Protein AF-A0A183T447-F1 (afdb_monomer)

InterPro domains:
  IPR029052 Metallo-dependent phosphatase-like [G3DSA:3.60.21.10] (3-74)
  IPR029052 Metallo-dependent phosphatase-like [SSF56300] (8-73)
  IPR043360 PP2B [PTHR45673] (7-73)

Mean predicted aligned error: 14.27 Å

Secondary structure (DSSP, 8-state):
-------PPPPP-SPBPHH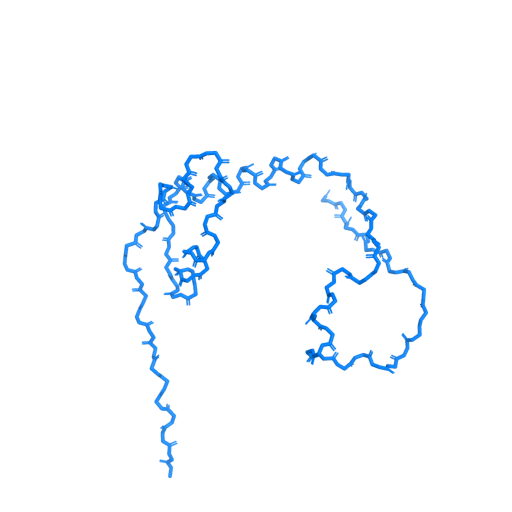HH--TTSPP-HHHHHHHHHTT--B-HHHHHHHHHHHHHHHHHS-SS---PSPTTTTSTTSS---S---------PPP-

Foldseek 3Di:
DDDPPPPQQAQDPDAAEQCNQDPDPDHGPVVSVVVNVVSVHHHDPVNVVVVVVVVVVVVVPDDLFDDDDPDPCVPCVVPDDDPDDDDDDDDDRDDDD

Solvent-accessible surface area (backbone atoms only — not comparable to full-atom values): 6585 Å² total; per-residue (Å²): 136,86,80,84,80,77,81,75,73,76,59,52,86,65,60,45,45,46,71,77,35,40,56,83,96,49,79,64,42,57,69,59,53,49,55,40,47,74,38,66,30,47,63,32,69,70,33,50,52,48,55,54,53,53,50,50,54,53,58,70,72,49,62,97,72,78,91,79,70,89,66,85,58,78,82,60,73,83,75,68,89,78,90,78,82,81,86,81,85,87,80,81,82,78,78,82,132

pLDDT: mean 73.75, std 21.29, range [32.78, 97.38]

Radius of gyration: 19.74 Å; Cα contacts (8 Å, |Δi|>4): 49; chains: 1; bounding box: 41×45×38 Å

Structure (mmCIF, N/CA/C/O backbone):
data_AF-A0A183T447-F1
#
_entry.id   AF-A0A183T447-F1
#
loop_
_atom_site.group_PDB
_atom_site.id
_atom_site.type_symbol
_atom_site.label_atom_id
_atom_site.label_alt_id
_atom_site.label_comp_id
_atom_site.label_asym_id
_atom_site.label_entity_id
_atom_site.label_seq_id
_atom_site.pdbx_PDB_ins_code
_atom_site.Cartn_x
_atom_site.Cartn_y
_atom_site.Cartn_z
_atom_site.occupancy
_atom_site.B_iso_or_equiv
_atom_site.auth_seq_id
_atom_site.auth_comp_id
_atom_site.auth_asym_id
_atom_site.auth_atom_id
_atom_site.pdbx_PDB_model_num
ATOM 1 N N . MET A 1 1 ? 23.286 -38.322 -3.097 1.00 46.44 1 MET A N 1
ATOM 2 C CA . MET A 1 1 ? 23.253 -36.925 -2.615 1.00 46.44 1 MET A CA 1
ATOM 3 C C . MET A 1 1 ? 22.539 -36.089 -3.669 1.00 46.44 1 MET A C 1
ATOM 5 O O . MET A 1 1 ? 23.176 -35.662 -4.619 1.00 46.44 1 MET A O 1
ATOM 9 N N . GLY A 1 2 ? 21.210 -35.972 -3.593 1.00 53.66 2 GLY A N 1
ATOM 10 C CA . GLY A 1 2 ? 20.446 -35.140 -4.530 1.00 53.66 2 GLY A CA 1
ATOM 11 C C . GLY A 1 2 ? 20.527 -33.684 -4.089 1.00 53.66 2 GLY A C 1
ATOM 12 O O . GLY A 1 2 ? 20.104 -33.360 -2.981 1.00 53.66 2 GLY A O 1
ATOM 13 N N . THR A 1 3 ? 21.114 -32.819 -4.908 1.00 50.66 3 THR A N 1
ATOM 14 C CA . THR A 1 3 ? 21.171 -31.383 -4.641 1.00 50.66 3 THR A CA 1
ATOM 15 C C . THR A 1 3 ? 19.788 -30.784 -4.888 1.00 50.66 3 THR A C 1
ATOM 17 O O . THR A 1 3 ? 19.243 -30.867 -5.984 1.00 50.66 3 THR A O 1
ATOM 20 N N . ARG A 1 4 ? 19.183 -30.191 -3.854 1.00 62.19 4 ARG A N 1
ATOM 21 C CA . ARG A 1 4 ? 17.999 -29.343 -4.027 1.00 62.19 4 ARG A CA 1
ATOM 22 C C . ARG A 1 4 ? 18.455 -28.083 -4.760 1.00 62.19 4 ARG A C 1
ATOM 24 O O . ARG A 1 4 ? 19.060 -27.212 -4.145 1.00 62.19 4 ARG A O 1
ATOM 31 N N . THR A 1 5 ? 18.220 -27.997 -6.064 1.00 51.31 5 THR A N 1
ATOM 32 C CA . THR A 1 5 ? 18.423 -26.755 -6.814 1.00 51.31 5 THR A CA 1
ATOM 33 C C . THR A 1 5 ? 17.288 -25.805 -6.456 1.00 51.31 5 THR A C 1
ATOM 35 O O . THR A 1 5 ? 16.185 -25.905 -6.990 1.00 51.31 5 THR A O 1
ATOM 38 N N . MET A 1 6 ? 17.536 -24.929 -5.486 1.00 55.00 6 MET A N 1
ATOM 39 C CA . MET A 1 6 ? 16.647 -2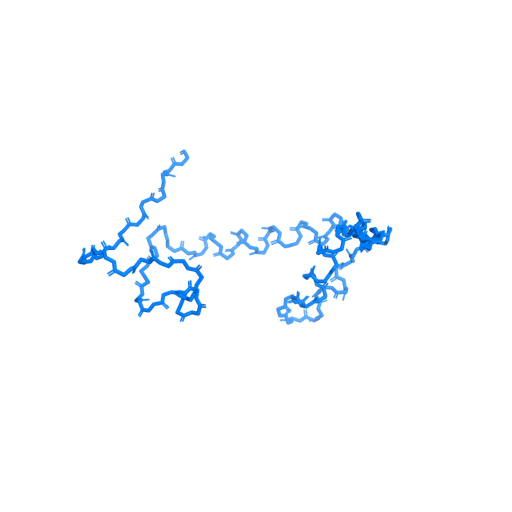3.812 -5.193 1.00 55.00 6 MET A CA 1
ATOM 40 C C . MET A 1 6 ? 16.864 -22.772 -6.290 1.00 55.00 6 MET A C 1
ATOM 42 O O . MET A 1 6 ? 17.856 -22.047 -6.283 1.00 55.00 6 MET A O 1
ATOM 46 N N . THR A 1 7 ? 15.981 -22.764 -7.286 1.00 60.03 7 THR A N 1
ATOM 47 C CA . THR A 1 7 ? 16.010 -21.771 -8.360 1.00 60.03 7 THR A CA 1
ATOM 48 C C . THR A 1 7 ? 15.549 -20.436 -7.783 1.00 60.03 7 THR A C 1
ATOM 50 O O . THR A 1 7 ? 14.356 -20.146 -7.746 1.00 60.03 7 THR A O 1
ATOM 53 N N . THR A 1 8 ? 16.488 -19.651 -7.256 1.00 63.00 8 THR A N 1
ATOM 54 C CA . THR A 1 8 ? 16.226 -18.289 -6.784 1.00 63.00 8 THR A CA 1
ATOM 55 C C . THR A 1 8 ? 15.817 -17.431 -7.976 1.00 63.00 8 THR A C 1
ATOM 57 O O . THR A 1 8 ? 16.588 -17.270 -8.923 1.00 63.00 8 THR A O 1
ATOM 60 N N . ILE A 1 9 ? 14.593 -16.904 -7.941 1.00 73.06 9 ILE A N 1
ATOM 61 C CA . ILE A 1 9 ? 14.132 -15.916 -8.916 1.00 73.06 9 ILE A CA 1
ATOM 62 C C . ILE A 1 9 ? 14.921 -14.629 -8.630 1.00 73.06 9 ILE A C 1
ATOM 64 O O . ILE A 1 9 ? 14.931 -14.187 -7.481 1.00 73.06 9 ILE A O 1
ATOM 68 N N . PRO A 1 10 ? 15.634 -14.055 -9.613 1.00 77.06 10 PRO A N 1
ATOM 69 C CA . PRO A 1 10 ? 16.403 -12.840 -9.387 1.00 77.06 10 PRO A CA 1
ATOM 70 C C . PRO A 1 10 ? 15.467 -11.659 -9.080 1.00 77.06 10 PRO A C 1
ATOM 72 O O . PRO A 1 10 ? 14.392 -11.572 -9.681 1.00 77.06 10 PRO A O 1
ATOM 75 N N . PRO A 1 11 ? 15.869 -10.739 -8.185 1.00 82.88 11 PRO A N 1
ATOM 76 C CA . PRO A 1 11 ? 15.033 -9.610 -7.812 1.00 82.88 11 PRO A CA 1
ATOM 77 C C . PRO A 1 11 ? 14.850 -8.647 -8.992 1.00 82.88 11 PRO A C 1
ATOM 79 O O . PRO A 1 11 ? 15.805 -8.394 -9.738 1.00 82.88 11 PRO A O 1
ATOM 82 N N . PRO A 1 12 ? 13.653 -8.065 -9.169 1.00 87.06 12 PRO A N 1
ATOM 83 C CA . PRO A 1 12 ? 13.423 -7.085 -10.211 1.00 87.06 12 PRO A CA 1
ATOM 84 C C . PRO A 1 12 ? 14.128 -5.772 -9.850 1.00 87.06 12 PRO A C 1
ATOM 86 O O . PRO A 1 12 ? 14.010 -5.246 -8.743 1.00 87.06 12 PRO A O 1
ATOM 89 N N . THR A 1 13 ? 14.869 -5.226 -10.810 1.00 89.06 13 THR A N 1
ATOM 90 C CA . THR A 1 13 ? 15.577 -3.944 -10.678 1.00 89.06 13 THR A CA 1
ATOM 91 C C . THR A 1 13 ? 14.663 -2.737 -10.873 1.00 89.06 13 THR A C 1
ATOM 93 O O . THR A 1 13 ? 14.980 -1.644 -10.404 1.00 89.06 13 THR A O 1
ATOM 96 N N . GLN A 1 14 ? 13.531 -2.918 -11.554 1.00 92.44 14 GLN A N 1
ATOM 97 C CA . GLN A 1 14 ? 12.549 -1.864 -11.778 1.00 92.44 14 GLN A CA 1
ATOM 98 C C . GLN A 1 14 ? 11.751 -1.579 -10.502 1.00 92.44 14 GLN A C 1
ATOM 100 O O . GLN A 1 14 ? 11.258 -2.488 -9.833 1.00 92.44 14 GLN A O 1
ATOM 105 N N . LEU A 1 15 ? 11.598 -0.292 -10.191 1.00 95.56 15 LEU A N 1
ATOM 106 C CA . LEU A 1 15 ? 10.716 0.157 -9.123 1.00 95.56 15 LEU A CA 1
ATOM 107 C C . LEU A 1 15 ? 9.274 0.185 -9.619 1.00 95.56 15 LEU A C 1
ATOM 109 O O . LEU A 1 15 ? 8.995 0.801 -10.645 1.00 95.56 15 LEU A O 1
ATOM 113 N N . LEU A 1 16 ? 8.370 -0.419 -8.851 1.00 95.69 16 LEU A N 1
ATOM 114 C CA . LEU A 1 16 ? 6.943 -0.365 -9.138 1.00 95.69 16 LEU A CA 1
ATOM 115 C C . LEU A 1 16 ? 6.412 1.042 -8.830 1.00 95.69 16 LEU A C 1
ATOM 117 O O . LEU A 1 16 ? 6.646 1.614 -7.753 1.00 95.69 16 LEU A O 1
ATOM 121 N N . THR A 1 17 ? 5.742 1.622 -9.808 1.00 96.25 17 THR A N 1
ATOM 122 C CA . THR A 1 17 ? 5.269 3.006 -9.808 1.00 96.25 17 THR A CA 1
ATOM 123 C C . THR A 1 17 ? 3.837 3.111 -9.289 1.00 96.25 17 THR A C 1
ATOM 125 O O . THR A 1 17 ? 3.150 2.115 -9.076 1.00 96.25 17 THR A O 1
ATOM 128 N N . ILE A 1 18 ? 3.388 4.343 -9.042 1.00 94.56 18 ILE A N 1
ATOM 129 C CA . ILE A 1 18 ? 2.026 4.608 -8.571 1.00 94.56 18 ILE A CA 1
ATOM 130 C C . ILE A 1 18 ? 0.974 4.173 -9.601 1.00 94.56 18 ILE A C 1
ATOM 132 O O . ILE A 1 18 ? 0.012 3.520 -9.214 1.00 94.56 18 ILE A O 1
ATOM 136 N N . ASP A 1 19 ? 1.208 4.442 -10.887 1.00 94.19 19 ASP A N 1
ATOM 137 C CA . ASP A 1 19 ? 0.261 4.178 -11.981 1.00 94.19 19 ASP A CA 1
ATOM 138 C C . ASP A 1 19 ? 0.098 2.673 -12.261 1.00 94.19 19 ASP A C 1
ATOM 140 O O . ASP A 1 19 ? -0.934 2.210 -12.744 1.00 94.19 19 ASP A O 1
ATOM 144 N N . GLU A 1 20 ? 1.116 1.874 -11.928 1.00 93.56 20 GLU A N 1
ATOM 145 C CA . GLU A 1 20 ? 1.066 0.412 -12.044 1.00 93.56 20 GLU A CA 1
ATOM 146 C C . GLU A 1 20 ? 0.233 -0.233 -10.922 1.00 93.56 20 GLU A C 1
ATOM 148 O O . GLU A 1 20 ? -0.311 -1.326 -11.104 1.00 93.56 20 GLU A O 1
ATOM 153 N N . ILE A 1 21 ? 0.123 0.433 -9.767 1.00 94.19 21 ILE A N 1
ATOM 154 C CA . ILE A 1 21 ? -0.566 -0.078 -8.571 1.00 94.19 21 ILE A CA 1
ATOM 155 C C . ILE A 1 21 ? -1.990 0.468 -8.483 1.00 94.19 21 ILE A C 1
ATOM 157 O O . ILE A 1 21 ? -2.912 -0.285 -8.173 1.00 94.19 21 ILE A O 1
ATOM 161 N N . PHE A 1 22 ? -2.162 1.764 -8.721 1.00 93.25 22 PHE A N 1
ATOM 162 C CA . PHE A 1 22 ? -3.421 2.484 -8.590 1.00 93.25 22 PHE A CA 1
ATOM 163 C C . PHE A 1 22 ? -3.876 2.903 -9.982 1.00 93.25 22 PHE A C 1
ATOM 165 O O . PHE A 1 22 ? -3.221 3.718 -10.627 1.00 93.25 22 PHE A O 1
ATOM 172 N N . VAL A 1 23 ? -4.983 2.327 -10.443 1.00 90.12 23 VAL A N 1
ATOM 173 C CA . VAL A 1 23 ? -5.617 2.726 -11.699 1.00 90.12 23 VAL A CA 1
ATOM 174 C C . VAL A 1 23 ? -6.932 3.391 -11.352 1.00 90.12 23 VAL A C 1
ATOM 176 O O . VAL A 1 23 ? -7.773 2.778 -10.703 1.00 90.12 23 VAL A O 1
ATOM 179 N N . ASP A 1 24 ? -7.068 4.647 -11.767 1.00 86.50 24 ASP A N 1
ATOM 180 C CA . ASP A 1 24 ? -8.235 5.479 -11.486 1.00 86.50 24 ASP A CA 1
ATOM 181 C C . ASP A 1 24 ? -8.578 5.501 -9.978 1.00 86.50 24 ASP A C 1
ATOM 183 O O . ASP A 1 24 ? -7.682 5.498 -9.128 1.00 86.50 24 ASP A O 1
ATOM 187 N N . ASP A 1 25 ? -9.869 5.528 -9.642 1.00 82.75 25 ASP A N 1
ATOM 188 C CA . ASP A 1 25 ? -10.380 5.494 -8.265 1.00 82.75 25 ASP A CA 1
ATOM 189 C C . ASP A 1 25 ? -10.600 4.054 -7.741 1.00 82.75 25 ASP A C 1
ATOM 191 O O . ASP A 1 25 ? -11.346 3.833 -6.782 1.00 82.75 25 ASP A O 1
ATOM 195 N N . GLU A 1 26 ? -9.976 3.049 -8.366 1.00 87.06 26 GLU A N 1
ATOM 196 C CA . GLU A 1 26 ? -10.075 1.653 -7.933 1.00 87.06 26 GLU A CA 1
ATOM 197 C C . GLU A 1 26 ? -9.120 1.320 -6.767 1.00 87.06 26 GLU A C 1
ATOM 199 O O . GLU A 1 26 ? -8.071 1.952 -6.583 1.00 87.06 26 GLU A O 1
ATOM 204 N N . PRO A 1 27 ? -9.443 0.291 -5.954 1.00 86.81 27 PRO A N 1
ATOM 205 C CA . PRO A 1 27 ? -8.510 -0.240 -4.964 1.00 86.81 27 PRO A CA 1
ATOM 206 C C . PRO A 1 27 ? -7.189 -0.700 -5.612 1.00 86.81 27 PRO A C 1
ATOM 208 O O . PRO A 1 27 ? -7.172 -1.115 -6.772 1.00 86.81 27 PRO A O 1
ATOM 211 N N . PRO A 1 28 ? -6.067 -0.688 -4.864 1.00 93.12 28 PRO A N 1
ATOM 212 C CA . PRO A 1 28 ? -4.763 -1.038 -5.416 1.00 93.12 28 PRO A CA 1
ATOM 213 C C . PRO A 1 28 ? -4.754 -2.460 -5.985 1.00 93.12 28 PRO A C 1
ATOM 215 O O . PRO A 1 28 ? -5.267 -3.397 -5.366 1.00 93.12 28 PRO A O 1
ATOM 218 N N . LYS A 1 29 ? -4.093 -2.643 -7.131 1.00 93.88 29 LYS A N 1
ATOM 219 C CA . LYS A 1 29 ? -3.925 -3.937 -7.804 1.00 93.88 29 LYS A CA 1
ATOM 220 C C . LYS A 1 29 ? -3.068 -4.889 -6.968 1.00 93.88 29 LYS A C 1
ATOM 222 O O . LYS A 1 29 ? -1.845 -4.961 -7.114 1.00 93.88 29 LYS A O 1
ATOM 227 N N . LEU A 1 30 ? -3.725 -5.649 -6.092 1.00 93.31 30 LEU A N 1
ATOM 228 C CA . LEU A 1 30 ? -3.059 -6.528 -5.132 1.00 93.31 30 LEU A CA 1
ATOM 229 C C . LEU A 1 30 ? -2.236 -7.632 -5.794 1.00 93.31 30 LEU A C 1
ATOM 231 O O . LEU A 1 30 ? -1.204 -7.997 -5.246 1.00 93.31 30 LEU A O 1
ATOM 235 N N . ASP A 1 31 ? -2.650 -8.157 -6.945 1.00 92.81 31 ASP A N 1
ATOM 236 C CA . ASP A 1 31 ? -1.910 -9.231 -7.619 1.00 92.81 31 ASP A CA 1
ATOM 237 C C . ASP A 1 31 ? -0.551 -8.744 -8.138 1.00 92.81 31 ASP A C 1
ATOM 239 O O . ASP A 1 31 ? 0.473 -9.401 -7.928 1.00 92.81 31 ASP A O 1
ATOM 243 N N . VAL A 1 32 ? -0.519 -7.541 -8.723 1.00 92.88 32 VAL A N 1
ATOM 244 C CA . VAL A 1 32 ? 0.714 -6.889 -9.185 1.00 92.88 32 VAL A CA 1
ATOM 245 C C . VAL A 1 32 ? 1.623 -6.608 -7.992 1.00 92.88 32 VAL A C 1
ATOM 247 O O . VAL A 1 32 ? 2.770 -7.052 -7.974 1.00 92.88 32 VAL A O 1
ATOM 250 N N . LEU A 1 33 ? 1.088 -5.959 -6.954 1.00 93.44 33 LEU A N 1
ATOM 251 C CA . LEU A 1 33 ? 1.851 -5.611 -5.758 1.00 93.44 33 LEU A CA 1
ATOM 252 C C . LEU A 1 33 ? 2.412 -6.853 -5.047 1.00 93.44 33 LEU A C 1
ATOM 254 O O . LEU A 1 33 ? 3.591 -6.883 -4.696 1.00 93.44 33 LEU A O 1
ATOM 258 N N . LYS A 1 34 ? 1.593 -7.897 -4.864 1.00 91.81 34 LYS A N 1
ATOM 259 C CA . LYS A 1 34 ? 2.014 -9.158 -4.238 1.00 91.81 34 LYS A CA 1
ATOM 260 C C . LYS A 1 34 ? 3.106 -9.837 -5.046 1.00 91.81 34 LYS A C 1
ATOM 262 O O . LYS A 1 34 ? 4.118 -10.206 -4.463 1.00 91.81 34 LYS A O 1
ATOM 267 N N . SER A 1 35 ? 2.919 -9.997 -6.357 1.00 91.69 35 SER A N 1
ATOM 268 C CA . SER A 1 35 ? 3.908 -10.674 -7.204 1.00 91.69 35 SER A CA 1
ATOM 269 C C . SER A 1 35 ? 5.262 -9.959 -7.183 1.00 91.69 35 SER A C 1
ATOM 271 O O . SER A 1 35 ? 6.294 -10.609 -7.020 1.00 91.69 35 SER A O 1
ATOM 273 N N . HIS A 1 36 ? 5.253 -8.624 -7.243 1.00 92.00 36 HIS A N 1
ATOM 274 C CA . HIS A 1 36 ? 6.465 -7.809 -7.238 1.00 92.00 36 HIS A CA 1
ATOM 275 C C . HIS A 1 36 ? 7.207 -7.891 -5.905 1.00 92.00 36 HIS A C 1
ATOM 277 O O . HIS A 1 36 ? 8.412 -8.123 -5.888 1.00 92.00 36 HIS A O 1
ATOM 283 N N . LEU A 1 37 ? 6.495 -7.771 -4.779 1.00 91.75 37 LEU A N 1
ATOM 284 C CA . LEU A 1 37 ? 7.099 -7.879 -3.446 1.00 91.75 37 LEU A CA 1
ATOM 285 C C . LEU A 1 37 ? 7.581 -9.303 -3.132 1.00 91.75 37 LEU A C 1
ATOM 287 O O . LEU A 1 37 ? 8.600 -9.464 -2.464 1.00 91.75 37 LEU A O 1
ATOM 291 N N . PHE A 1 38 ? 6.888 -10.337 -3.622 1.00 91.31 38 PHE A N 1
ATOM 292 C CA . PHE A 1 38 ? 7.301 -11.735 -3.440 1.00 91.31 38 PHE A CA 1
ATOM 293 C C . PHE A 1 38 ? 8.606 -12.052 -4.180 1.00 91.31 38 PHE A C 1
ATOM 295 O O . PHE A 1 38 ? 9.385 -12.887 -3.731 1.00 91.31 38 PHE A O 1
ATOM 302 N N . ALA A 1 39 ? 8.858 -11.351 -5.285 1.00 88.75 39 ALA A N 1
ATOM 303 C CA . ALA A 1 39 ? 10.126 -11.379 -6.002 1.00 88.75 39 ALA A CA 1
ATOM 304 C C . ALA A 1 39 ? 11.185 -10.429 -5.400 1.00 88.75 39 ALA A C 1
ATOM 306 O O . ALA A 1 39 ? 12.182 -10.154 -6.054 1.00 88.75 39 ALA A O 1
ATOM 307 N N . GLU A 1 40 ? 10.981 -9.901 -4.187 1.00 90.25 40 GLU A N 1
ATOM 308 C CA . GLU A 1 40 ? 11.857 -8.913 -3.529 1.00 90.25 40 GLU A CA 1
ATOM 309 C C . GLU A 1 40 ? 11.979 -7.568 -4.278 1.00 90.25 40 GLU A C 1
ATOM 311 O O . GLU A 1 40 ? 12.929 -6.800 -4.088 1.00 90.25 40 GLU A O 1
ATOM 316 N N . GLY A 1 41 ? 11.001 -7.248 -5.125 1.00 91.44 41 GLY A N 1
ATOM 317 C CA . GLY A 1 41 ? 10.915 -5.976 -5.828 1.00 91.44 41 GLY A CA 1
ATOM 318 C C . GLY A 1 41 ? 10.613 -4.797 -4.910 1.00 91.44 41 GLY A C 1
ATOM 319 O O . GLY A 1 41 ? 10.005 -4.927 -3.849 1.00 91.44 41 GLY A O 1
ATOM 320 N N . ARG A 1 42 ? 11.039 -3.604 -5.329 1.00 95.62 42 ARG A N 1
ATOM 321 C CA . ARG A 1 42 ? 10.866 -2.358 -4.566 1.00 95.62 42 ARG A CA 1
ATOM 322 C C . ARG A 1 42 ? 9.836 -1.444 -5.216 1.00 95.62 42 ARG A C 1
ATOM 324 O O . ARG A 1 42 ? 9.582 -1.527 -6.417 1.00 95.62 42 ARG A O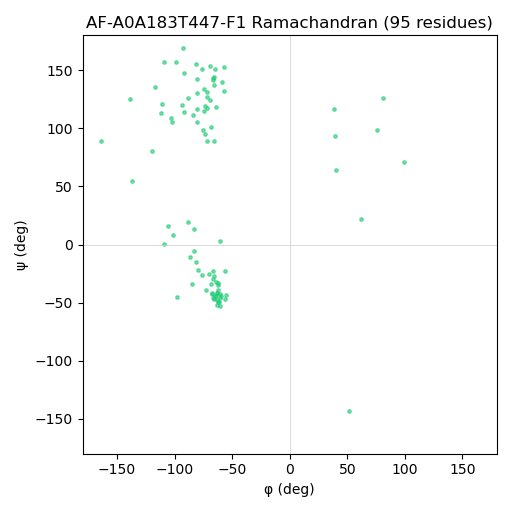 1
ATOM 331 N N . LEU A 1 43 ? 9.267 -0.554 -4.412 1.00 96.31 43 LEU A N 1
ATOM 332 C CA . LEU A 1 43 ? 8.343 0.482 -4.865 1.00 96.31 43 LEU A CA 1
ATOM 333 C C . LEU A 1 43 ? 9.083 1.809 -5.035 1.00 96.31 43 LEU A C 1
ATOM 335 O O . LEU A 1 43 ? 10.100 2.060 -4.384 1.00 96.31 43 LEU A O 1
ATOM 339 N N . THR A 1 44 ? 8.535 2.688 -5.864 1.00 97.19 44 THR A N 1
ATOM 340 C CA . THR A 1 44 ? 8.901 4.107 -5.824 1.00 97.19 44 THR A CA 1
ATOM 341 C C . THR A 1 44 ? 8.474 4.733 -4.494 1.00 97.19 44 THR A C 1
ATOM 343 O O . THR A 1 44 ? 7.480 4.325 -3.892 1.00 97.19 44 THR A O 1
ATOM 346 N N . GLU A 1 45 ? 9.193 5.764 -4.045 1.00 96.75 45 GLU A N 1
ATOM 347 C CA . GLU A 1 45 ? 8.875 6.474 -2.798 1.00 96.75 45 GLU A CA 1
ATOM 348 C C . GLU A 1 45 ? 7.431 6.999 -2.790 1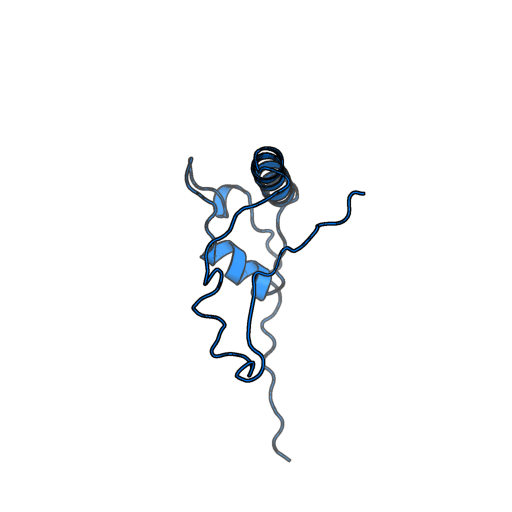.00 96.75 45 GLU A C 1
ATOM 350 O O . GLU A 1 45 ? 6.703 6.805 -1.821 1.00 96.75 45 GLU A O 1
ATOM 355 N N . LYS A 1 46 ? 6.978 7.581 -3.908 1.00 95.94 46 LYS A N 1
ATOM 356 C CA . LYS A 1 46 ? 5.605 8.084 -4.061 1.00 95.94 46 LYS A CA 1
ATOM 357 C C . LYS A 1 46 ? 4.557 6.986 -3.873 1.00 95.94 46 LYS A C 1
ATOM 359 O O . LYS A 1 46 ? 3.574 7.205 -3.170 1.00 95.94 46 LYS A O 1
ATOM 364 N N . ALA A 1 47 ? 4.771 5.813 -4.473 1.00 95.50 47 ALA A N 1
ATOM 365 C CA . ALA A 1 47 ? 3.868 4.676 -4.324 1.00 95.50 47 ALA A CA 1
ATOM 366 C C . ALA A 1 47 ? 3.826 4.173 -2.872 1.00 95.50 47 ALA A C 1
ATOM 368 O O . ALA A 1 47 ? 2.744 3.952 -2.328 1.00 95.50 47 ALA A O 1
ATOM 369 N N . ALA A 1 48 ? 4.989 4.050 -2.225 1.00 96.06 48 ALA A N 1
ATOM 370 C CA . ALA A 1 48 ? 5.081 3.619 -0.833 1.00 96.06 48 ALA A CA 1
ATOM 371 C C . ALA A 1 48 ? 4.385 4.602 0.122 1.00 96.06 48 ALA A C 1
ATOM 373 O O . ALA A 1 48 ? 3.572 4.191 0.950 1.00 96.06 48 ALA A O 1
ATOM 374 N N . LEU A 1 49 ? 4.649 5.904 -0.027 1.00 97.38 49 LEU A N 1
ATOM 375 C CA . LEU A 1 49 ? 4.018 6.943 0.787 1.00 97.38 49 LEU A CA 1
ATOM 376 C C . LEU A 1 49 ? 2.502 6.977 0.597 1.00 97.38 49 LEU A C 1
ATOM 378 O O . LEU A 1 49 ? 1.783 7.144 1.579 1.00 97.38 49 LEU A O 1
ATOM 382 N N . LYS A 1 50 ? 2.001 6.785 -0.630 1.00 94.56 50 LYS A N 1
ATOM 383 C CA . LYS A 1 50 ? 0.556 6.717 -0.874 1.00 94.56 50 LYS A CA 1
ATOM 384 C C . LYS A 1 50 ? -0.085 5.553 -0.117 1.00 94.56 50 LYS A C 1
ATOM 386 O O . LYS A 1 50 ? -1.037 5.778 0.618 1.00 94.56 50 LYS A O 1
ATOM 391 N N . ILE A 1 51 ? 0.480 4.344 -0.211 1.00 94.12 51 ILE A N 1
ATOM 392 C CA . ILE A 1 51 ? -0.020 3.173 0.533 1.00 94.12 51 ILE A CA 1
ATOM 393 C C . ILE A 1 51 ? -0.054 3.461 2.041 1.00 94.12 51 ILE A C 1
ATOM 395 O O . ILE A 1 51 ? -1.062 3.198 2.694 1.00 94.12 51 ILE A O 1
ATOM 399 N N . ILE A 1 52 ? 1.020 4.023 2.600 1.00 95.06 52 ILE A N 1
ATOM 400 C CA . ILE A 1 52 ? 1.111 4.317 4.040 1.00 95.06 52 ILE A CA 1
ATOM 401 C C . ILE A 1 52 ? 0.082 5.375 4.463 1.00 95.06 52 ILE A C 1
ATOM 403 O O . ILE A 1 52 ? -0.582 5.218 5.484 1.00 95.06 52 ILE A O 1
ATOM 407 N N . ASN A 1 53 ? -0.077 6.449 3.692 1.00 95.25 53 ASN A N 1
ATOM 408 C CA . ASN A 1 53 ? -0.993 7.532 4.046 1.00 95.25 53 ASN A CA 1
ATOM 409 C C . ASN A 1 53 ? -2.465 7.130 3.882 1.00 95.25 53 ASN A C 1
ATOM 411 O O . ASN A 1 53 ? -3.285 7.465 4.740 1.00 95.25 53 ASN A O 1
ATOM 415 N N . ASP A 1 54 ? -2.797 6.381 2.830 1.00 92.75 54 ASP A N 1
ATOM 416 C CA . ASP A 1 54 ? -4.157 5.893 2.592 1.00 92.75 54 ASP A CA 1
ATOM 417 C C . ASP A 1 54 ? -4.564 4.901 3.692 1.00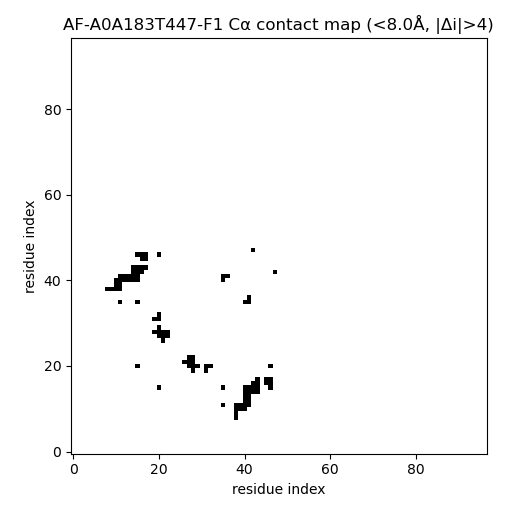 92.75 54 ASP A C 1
ATOM 419 O O . ASP A 1 54 ? -5.621 5.044 4.308 1.00 92.75 54 ASP A O 1
ATOM 423 N N . THR A 1 55 ? -3.685 3.948 4.024 1.00 91.69 55 THR A N 1
ATOM 424 C CA . THR A 1 55 ? -3.920 2.990 5.122 1.00 91.69 55 THR A CA 1
ATOM 425 C C . THR A 1 55 ? -4.018 3.682 6.480 1.00 91.69 55 THR A C 1
ATOM 427 O O . THR A 1 55 ? -4.929 3.385 7.250 1.00 91.69 55 THR A O 1
ATOM 430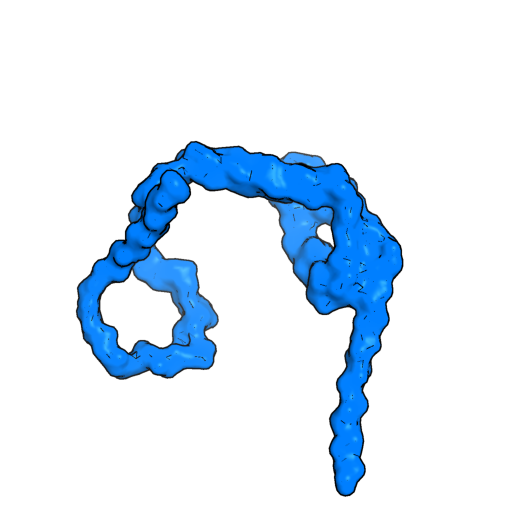 N N . ALA A 1 56 ? -3.158 4.664 6.766 1.00 92.44 56 ALA A N 1
ATOM 431 C CA . ALA A 1 56 ? -3.250 5.455 7.990 1.00 92.44 56 ALA A CA 1
ATOM 432 C C . ALA A 1 56 ? -4.563 6.249 8.077 1.00 92.44 56 ALA A C 1
ATOM 434 O O . ALA A 1 56 ? -5.099 6.430 9.169 1.00 92.44 56 ALA A O 1
ATOM 435 N N . THR A 1 57 ? -5.086 6.728 6.948 1.00 91.56 57 THR A N 1
ATOM 436 C CA . THR A 1 57 ? -6.374 7.432 6.893 1.00 91.56 57 THR A CA 1
ATOM 437 C C . THR A 1 57 ? -7.528 6.483 7.209 1.00 91.56 57 THR A C 1
ATOM 439 O O . THR A 1 57 ? -8.399 6.843 8.000 1.00 91.56 57 THR A O 1
ATOM 442 N N . ILE A 1 58 ? -7.488 5.257 6.677 1.00 87.94 58 ILE A N 1
ATOM 443 C CA . ILE A 1 58 ? -8.453 4.196 6.999 1.00 87.94 58 ILE A CA 1
ATOM 444 C C . ILE A 1 58 ? -8.399 3.869 8.498 1.00 87.94 58 ILE A C 1
ATOM 446 O O . ILE A 1 58 ? -9.414 3.979 9.180 1.00 87.94 58 ILE A O 1
ATOM 450 N N . PHE A 1 59 ? -7.215 3.576 9.043 1.00 85.88 59 PHE A N 1
ATOM 451 C CA . PHE A 1 59 ? -7.060 3.201 10.456 1.00 85.88 59 PHE A CA 1
ATOM 452 C C . PHE A 1 59 ? -7.431 4.317 11.435 1.00 85.88 59 PHE A C 1
ATOM 454 O O . PHE A 1 59 ? -7.954 4.040 12.509 1.00 85.88 59 PHE A O 1
ATOM 461 N N . LYS A 1 60 ? -7.219 5.588 11.079 1.00 88.06 60 LYS A N 1
ATOM 462 C CA . LYS A 1 60 ? -7.686 6.721 11.898 1.00 88.06 60 LYS A CA 1
ATOM 463 C C . LYS A 1 60 ? -9.211 6.814 11.975 1.00 88.06 60 LYS A C 1
ATOM 465 O O . LYS A 1 60 ? -9.725 7.378 12.937 1.00 88.06 60 LYS A O 1
ATOM 470 N N . GLY A 1 61 ? -9.918 6.322 10.958 1.00 81.62 61 GLY A N 1
ATOM 471 C CA . GLY A 1 61 ? -11.378 6.274 10.931 1.00 81.62 61 GLY A CA 1
ATOM 472 C C . GLY A 1 61 ? -11.969 5.091 11.702 1.00 81.62 61 GLY A C 1
ATOM 473 O O . GLY A 1 61 ? -13.164 5.099 12.003 1.00 81.62 61 GLY A O 1
ATOM 474 N N . GLU A 1 62 ? -11.161 4.085 12.037 1.00 78.69 62 GLU A N 1
ATOM 475 C CA . GLU A 1 62 ? -11.612 2.910 12.775 1.00 78.69 62 GLU A CA 1
ATOM 476 C C . GLU A 1 62 ? -11.694 3.196 14.280 1.00 78.69 62 GLU A C 1
ATOM 478 O O . GLU A 1 62 ? -10.873 3.900 14.872 1.00 78.69 62 GLU A O 1
ATOM 483 N N . LYS A 1 63 ? -12.719 2.641 14.935 1.00 69.56 63 LYS A N 1
ATOM 484 C CA . LYS A 1 63 ? -12.809 2.698 16.395 1.00 69.56 63 LYS A CA 1
ATOM 485 C C . LYS A 1 63 ? -11.653 1.889 16.985 1.00 69.56 63 LYS A C 1
ATOM 487 O O . LYS A 1 63 ? -11.422 0.759 16.576 1.00 69.56 63 LYS A O 1
ATOM 492 N N . ASN A 1 64 ? -11.014 2.425 18.027 1.00 69.81 64 ASN A N 1
ATOM 493 C CA . ASN A 1 64 ? -9.959 1.726 18.774 1.00 69.81 64 ASN A CA 1
ATOM 494 C C . ASN A 1 64 ? -10.417 0.362 19.339 1.00 69.81 64 ASN A C 1
ATOM 496 O O . ASN A 1 64 ? -9.601 -0.512 19.608 1.00 69.81 64 ASN A O 1
ATOM 500 N N . LEU A 1 65 ? -11.733 0.174 19.512 1.00 75.44 65 LEU A N 1
ATOM 501 C CA . LEU A 1 65 ? -12.343 -1.129 19.744 1.00 75.44 65 LEU A CA 1
ATOM 502 C C . LEU A 1 65 ? -13.021 -1.615 18.457 1.00 75.44 65 LEU A C 1
ATOM 504 O O . LEU A 1 65 ? -14.070 -1.091 18.077 1.00 75.44 65 LEU A O 1
ATOM 508 N N . ILE A 1 66 ? -12.432 -2.628 17.819 1.00 69.69 66 ILE A N 1
ATOM 509 C CA . ILE A 1 66 ? -13.018 -3.299 16.657 1.00 69.69 66 ILE A CA 1
ATOM 510 C C . ILE A 1 66 ? -13.839 -4.493 17.157 1.00 69.69 66 ILE A C 1
ATOM 512 O O . ILE A 1 66 ? -13.303 -5.447 17.721 1.00 69.69 66 ILE A O 1
ATOM 516 N N . GLU A 1 67 ? -15.155 -4.429 16.968 1.00 64.25 67 GLU A N 1
ATOM 517 C CA . GLU A 1 67 ? -16.073 -5.531 17.260 1.00 64.25 67 GLU A CA 1
ATOM 518 C C . GLU A 1 67 ? -16.103 -6.480 16.055 1.00 64.25 67 GLU A C 1
ATOM 520 O O . GLU A 1 67 ? -16.581 -6.111 14.985 1.00 64.25 67 GLU A O 1
ATOM 525 N N . LEU A 1 68 ? -15.563 -7.693 16.207 1.00 69.25 68 LEU A N 1
ATOM 526 C CA . LEU A 1 68 ? -15.542 -8.707 15.150 1.00 69.25 68 LEU A CA 1
ATOM 527 C C . LEU A 1 68 ? -16.349 -9.945 15.560 1.00 69.25 68 LEU A C 1
ATOM 529 O O . LEU A 1 68 ? -16.209 -10.448 16.678 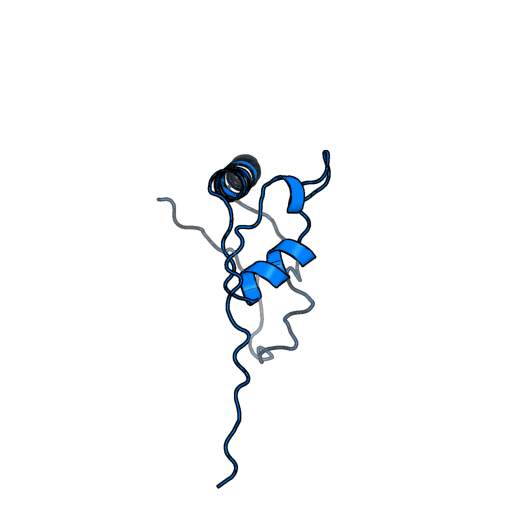1.00 69.25 68 LEU A O 1
ATOM 533 N N . GLU A 1 69 ? -17.160 -10.466 14.639 1.00 66.62 69 GLU A N 1
ATOM 534 C CA . GLU A 1 69 ? -17.873 -11.741 14.790 1.00 66.62 69 GLU A CA 1
ATOM 535 C C . GLU A 1 69 ? -17.045 -12.907 14.208 1.00 66.62 69 GLU A C 1
ATOM 537 O O . GLU A 1 69 ? -16.271 -12.739 13.264 1.00 66.62 69 GLU A O 1
ATOM 542 N N . ALA A 1 70 ? -17.156 -14.108 14.786 1.00 72.81 70 ALA A N 1
ATOM 543 C CA . ALA A 1 70 ? -16.399 -15.285 14.342 1.00 72.81 70 ALA A CA 1
ATOM 544 C C . ALA A 1 70 ? -16.969 -15.896 13.039 1.00 72.81 70 ALA A C 1
ATOM 546 O O . ALA A 1 70 ? -18.186 -15.871 12.868 1.00 72.81 70 ALA A O 1
ATOM 547 N N . PRO A 1 71 ? -16.163 -16.557 12.172 1.00 61.38 71 PRO A N 1
ATOM 548 C CA . PRO A 1 71 ? -14.703 -16.655 12.149 1.00 61.38 71 PRO A CA 1
ATOM 549 C C . PRO A 1 71 ? -14.061 -15.583 11.249 1.00 61.38 71 PRO A C 1
ATOM 551 O O . PRO A 1 71 ? -14.229 -15.577 10.033 1.00 61.38 71 PRO A O 1
ATOM 554 N N . ILE A 1 72 ? -13.212 -14.748 11.844 1.00 66.50 72 ILE A N 1
ATOM 555 C CA . ILE A 1 72 ? -12.507 -13.651 11.157 1.00 66.50 72 ILE A CA 1
ATOM 556 C C . ILE A 1 72 ? -11.485 -14.117 10.108 1.00 66.50 72 ILE A C 1
ATOM 558 O O . ILE A 1 72 ? -11.200 -13.402 9.153 1.00 66.50 72 ILE A O 1
ATOM 562 N N . THR A 1 73 ? -10.992 -15.353 10.233 1.00 66.75 73 THR A N 1
ATOM 563 C CA . THR A 1 73 ? -10.102 -15.983 9.247 1.00 66.75 73 THR A CA 1
ATOM 564 C C . THR A 1 73 ? -10.521 -17.432 9.014 1.00 66.75 73 THR A C 1
ATOM 566 O O . THR A 1 73 ? -9.737 -18.369 9.161 1.00 66.75 73 THR A O 1
ATOM 569 N N . GLY A 1 74 ? -11.790 -17.638 8.658 1.00 48.16 74 GLY A N 1
ATOM 570 C CA . GLY A 1 74 ? -12.396 -18.959 8.435 1.00 48.16 74 GLY A CA 1
ATOM 571 C C . GLY A 1 74 ? -11.783 -19.830 7.322 1.00 48.16 74 GLY A C 1
ATOM 572 O O . GLY A 1 74 ? -12.272 -20.928 7.099 1.00 48.16 74 GLY A O 1
ATOM 573 N N .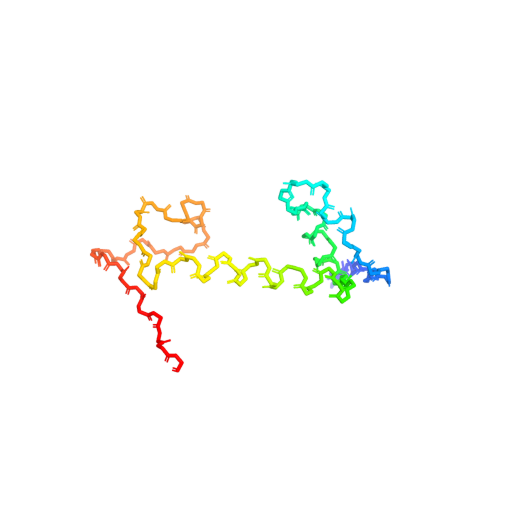 LYS A 1 75 ? -10.710 -19.395 6.643 1.00 45.38 75 LYS A N 1
ATOM 574 C CA . LYS A 1 75 ? -9.882 -20.243 5.756 1.00 45.38 75 LYS A CA 1
ATOM 575 C C . LYS A 1 75 ? -8.477 -20.553 6.298 1.00 45.38 75 LYS A C 1
ATOM 577 O O . LYS A 1 75 ? -7.728 -21.266 5.644 1.00 45.38 75 LYS A O 1
ATOM 582 N N . LEU A 1 76 ? -8.110 -20.062 7.486 1.00 44.84 76 LEU A N 1
ATOM 583 C CA . LEU A 1 76 ? -6.805 -20.320 8.121 1.00 44.84 76 LEU A CA 1
ATOM 584 C C . LEU A 1 76 ? -6.874 -21.397 9.222 1.00 44.84 76 LEU A C 1
ATOM 586 O O . LEU A 1 76 ? -5.898 -21.623 9.929 1.00 44.84 76 LEU A O 1
ATOM 590 N N . PHE A 1 77 ? -8.008 -22.085 9.380 1.00 38.16 77 PHE A N 1
ATOM 591 C CA . PHE A 1 77 ? -8.147 -23.171 10.360 1.00 38.16 77 PHE A CA 1
ATOM 592 C C . PHE A 1 77 ? -7.626 -24.531 9.874 1.00 38.16 77 PHE A C 1
ATOM 594 O O . PHE A 1 77 ? -7.528 -25.461 10.669 1.00 38.16 77 PHE A O 1
ATOM 601 N N . GLU A 1 78 ? -7.207 -24.640 8.613 1.00 45.66 78 GLU A N 1
ATOM 602 C CA . GLU A 1 78 ? -6.553 -25.851 8.102 1.00 45.66 78 GLU A CA 1
ATOM 603 C C . GLU A 1 78 ? -5.036 -25.847 8.348 1.00 45.66 78 GLU A C 1
ATOM 605 O O . GLU A 1 78 ? -4.380 -26.876 8.217 1.00 45.66 78 GLU A O 1
ATOM 610 N N . CYS A 1 79 ? -4.462 -24.711 8.769 1.00 41.34 79 CYS A N 1
ATOM 611 C CA . CYS A 1 79 ? -3.012 -24.595 8.864 1.00 41.34 79 CYS A CA 1
ATOM 612 C C . CYS A 1 79 ? -2.417 -25.123 10.175 1.00 41.34 79 CYS A C 1
ATOM 614 O O . CYS A 1 79 ? -1.322 -25.662 10.119 1.00 41.34 79 CYS A O 1
ATOM 616 N N . PHE A 1 80 ? -3.057 -25.030 11.350 1.00 37.66 80 PHE A N 1
ATOM 617 C CA . PHE A 1 80 ? -2.401 -25.532 12.573 1.00 37.66 80 PHE A CA 1
ATOM 618 C C . PHE A 1 80 ? -3.359 -25.735 13.763 1.00 37.66 80 PHE A C 1
ATOM 620 O O . PHE A 1 80 ? -3.536 -24.869 14.611 1.00 37.66 80 PHE A O 1
ATOM 627 N N . ARG A 1 81 ? -3.949 -26.931 13.858 1.00 39.25 81 ARG A N 1
ATOM 628 C CA . ARG A 1 81 ? -4.061 -27.705 15.110 1.00 39.25 81 ARG A CA 1
ATOM 629 C C . ARG A 1 81 ? -4.378 -26.920 16.408 1.00 39.25 81 ARG A C 1
ATOM 631 O O . ARG A 1 81 ? -3.609 -26.990 17.364 1.00 39.25 81 ARG A O 1
ATOM 638 N N . ILE A 1 82 ? -5.548 -26.288 16.499 1.00 43.78 82 ILE A N 1
ATOM 639 C CA . ILE A 1 82 ? -6.196 -25.995 17.792 1.00 43.78 82 ILE A CA 1
ATOM 640 C C . ILE A 1 82 ? -7.557 -26.693 17.793 1.00 43.78 82 ILE A C 1
ATOM 642 O O . ILE A 1 82 ? -8.586 -26.098 17.503 1.00 43.78 82 ILE A O 1
ATOM 646 N N . SER A 1 83 ? -7.543 -27.999 18.076 1.00 42.81 83 SER A N 1
ATOM 647 C CA . SER A 1 83 ? -8.754 -28.787 18.350 1.00 42.81 83 SER A CA 1
ATOM 648 C C . SER A 1 83 ? -8.903 -29.128 19.836 1.00 42.81 83 SER A C 1
ATOM 650 O O . SER A 1 83 ? -9.681 -30.011 20.185 1.00 42.81 83 SER A O 1
ATOM 652 N N . LEU A 1 84 ? -8.184 -28.463 20.741 1.00 46.75 84 LEU A N 1
ATOM 653 C CA . LEU A 1 84 ? -8.370 -28.676 22.174 1.00 46.75 84 LEU A CA 1
ATOM 654 C C . LEU A 1 84 ? -8.324 -27.331 22.895 1.00 46.75 84 LEU A C 1
ATOM 656 O O . LEU A 1 84 ? -7.328 -26.626 22.791 1.00 46.75 84 LEU A O 1
ATOM 660 N N . LEU A 1 85 ? -9.389 -27.058 23.656 1.00 40.59 85 LEU A N 1
ATOM 661 C CA . LEU A 1 85 ? -9.651 -25.897 24.525 1.00 40.59 85 LEU A CA 1
ATOM 662 C C . LEU A 1 85 ? -10.547 -24.801 23.918 1.00 40.59 85 LEU A C 1
ATOM 664 O O . LEU A 1 85 ? -10.133 -23.704 23.578 1.00 40.59 85 LEU A O 1
ATOM 668 N N . GLY A 1 86 ? -11.829 -25.149 23.798 1.00 44.31 86 GLY A N 1
ATOM 669 C CA . GLY A 1 86 ? -12.876 -24.595 24.661 1.00 44.31 86 GLY A CA 1
ATOM 670 C C . GLY A 1 86 ? -12.822 -23.115 25.073 1.00 44.31 86 GLY A C 1
ATOM 671 O O . GLY A 1 86 ? -12.040 -22.740 25.934 1.00 44.31 86 GLY A O 1
ATOM 672 N N . GLN A 1 87 ? -13.860 -22.406 24.618 1.00 46.75 87 GLN A N 1
ATOM 673 C CA . GLN A 1 87 ? -14.656 -21.407 25.347 1.00 46.75 87 GLN A CA 1
ATOM 674 C C . GLN A 1 87 ? -14.129 -19.963 25.505 1.00 46.75 87 GLN A C 1
ATOM 676 O O . GLN A 1 87 ? -13.104 -19.685 26.110 1.00 46.75 87 GLN A O 1
ATOM 681 N N . HIS A 1 88 ? -15.020 -19.061 25.069 1.00 41.69 88 HIS A N 1
ATOM 682 C CA . HIS A 1 88 ? -15.215 -17.657 25.445 1.00 41.69 88 HIS A CA 1
ATOM 683 C C . HIS A 1 88 ? -14.249 -16.574 24.916 1.00 41.69 88 HIS A C 1
ATOM 685 O O . HIS A 1 88 ? -13.206 -16.279 25.482 1.00 41.69 88 HIS A O 1
ATOM 691 N N . LYS A 1 89 ? -14.732 -15.912 23.852 1.00 43.94 89 LYS A N 1
ATOM 692 C CA . LYS A 1 89 ? -14.592 -14.485 23.498 1.00 43.94 89 LYS A CA 1
ATOM 693 C C . LYS A 1 89 ? -13.216 -13.856 23.767 1.00 43.94 89 LYS A C 1
ATOM 695 O O . LYS A 1 89 ? -12.947 -13.311 24.832 1.00 43.94 89 LYS A O 1
ATOM 700 N N . THR A 1 90 ? -12.375 -13.863 22.740 1.00 43.03 90 THR A N 1
ATOM 701 C CA . THR A 1 90 ? -11.055 -13.229 22.740 1.00 43.03 90 THR A CA 1
ATOM 702 C C . THR A 1 90 ? -11.200 -11.727 22.476 1.00 43.03 90 THR A C 1
ATOM 704 O O . THR A 1 90 ? -11.480 -11.313 21.357 1.00 43.03 90 THR A O 1
ATOM 707 N N . PHE A 1 91 ? -11.031 -10.901 23.509 1.00 44.38 91 PHE A N 1
ATOM 708 C CA . PHE A 1 91 ? -10.748 -9.471 23.356 1.00 44.38 91 PHE A CA 1
ATOM 709 C C . PHE A 1 91 ? -9.230 -9.302 23.253 1.00 44.38 91 PHE A C 1
ATOM 711 O O . PHE A 1 91 ? -8.507 -9.771 24.131 1.00 44.38 91 PHE A O 1
ATOM 718 N N . ILE A 1 92 ? -8.744 -8.641 22.202 1.00 49.56 92 ILE A N 1
ATOM 719 C CA . ILE A 1 92 ? -7.329 -8.273 22.074 1.00 49.56 92 ILE A CA 1
ATOM 720 C C . ILE A 1 92 ? -7.212 -6.786 22.423 1.00 49.56 92 ILE A C 1
ATOM 722 O O . ILE A 1 92 ? -7.619 -5.952 21.615 1.00 49.56 92 ILE A O 1
ATOM 726 N N . PRO A 1 93 ? -6.693 -6.417 23.606 1.00 37.31 93 PRO A N 1
ATOM 727 C CA . PRO A 1 93 ? -6.339 -5.033 23.871 1.00 37.31 93 PRO A CA 1
ATOM 728 C C . PRO A 1 93 ? -5.050 -4.701 23.110 1.00 37.31 93 PRO A C 1
ATOM 730 O O . PRO A 1 93 ? -3.987 -5.249 23.403 1.00 37.31 93 PRO A O 1
ATOM 733 N N . VAL A 1 94 ? -5.131 -3.798 22.134 1.00 52.00 94 VAL A N 1
ATOM 734 C CA . VAL A 1 94 ? -3.940 -3.102 21.635 1.00 52.00 94 VAL A CA 1
ATOM 735 C C . VAL A 1 94 ? -3.495 -2.118 22.716 1.00 52.00 94 VAL A C 1
ATOM 737 O O . VAL A 1 94 ? -4.258 -1.244 23.127 1.00 52.00 94 VAL A O 1
ATOM 740 N N . LEU A 1 95 ? -2.283 -2.322 23.238 1.00 32.78 95 LEU A N 1
ATOM 741 C CA . LEU A 1 95 ? -1.654 -1.416 24.198 1.00 32.78 95 LEU A CA 1
ATOM 742 C C . LEU A 1 95 ? -1.568 -0.009 23.580 1.00 32.78 95 LEU A C 1
ATOM 744 O O . LEU A 1 95 ? -1.126 0.105 22.434 1.00 32.78 95 LEU A O 1
ATOM 748 N N . PRO A 1 96 ? -1.971 1.050 24.304 1.00 40.00 96 PRO A N 1
ATOM 749 C CA . PRO A 1 96 ? -1.727 2.410 23.852 1.00 40.00 96 PRO A CA 1
ATOM 750 C C . PRO A 1 96 ? -0.217 2.685 23.863 1.00 40.00 96 PRO A C 1
ATOM 752 O O . PRO A 1 96 ? 0.498 2.190 24.736 1.00 40.00 96 PRO A O 1
ATOM 755 N N . VAL A 1 97 ? 0.238 3.448 22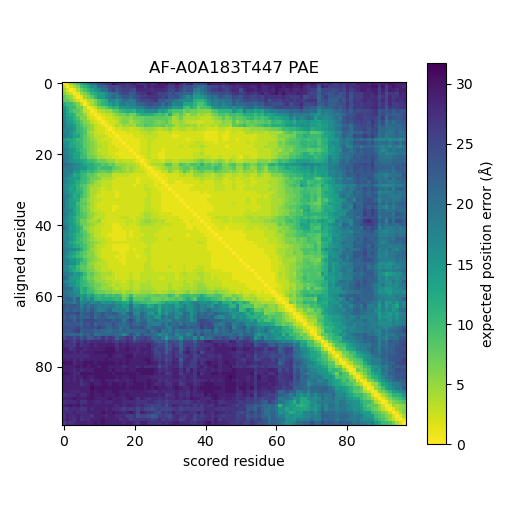.866 1.00 48.47 97 VAL A N 1
ATOM 756 C CA . VAL A 1 97 ? 1.599 4.005 22.788 1.00 48.47 97 VAL A CA 1
ATOM 757 C C . VAL A 1 97 ? 1.839 4.965 23.947 1.00 48.47 97 VAL A C 1
ATOM 759 O O . VAL A 1 97 ? 0.904 5.743 24.251 1.00 48.47 97 VAL A O 1
#

Sequence (97 aa):
MGTRTMTTIPPPTQLLTIDEIFVDDEPPKLDVLKSHLFAEGRLTEKAALKIINDTATIFKGEKNLIELEAPITGKLFECFRISLLGQHKTFIPVLPV

Nearest PDB structures (foldseek):
  1tco-assembly1_A  TM=9.510E-01  e=2.514E-04  Bos taurus
  1aui-assembly1_A  TM=9.348E-01  e=6.189E-04  Homo sapiens
  6nuc-assembly1_A  TM=8.675E-01  e=5.775E-04  Homo sapiens
  6nuu-assembly1_A  TM=8.688E-01  e=5.775E-04  Homo sapiens
  4orb-assembly1_A  TM=8.586E-01  e=1.327E-03  Mus musculus

Organism: Schistocephalus solidus (NCBI:txid70667)